Protein AF-A0A496L135-F1 (afdb_monomer)

Radius of gyration: 26.98 Å; Cα contacts (8 Å, |Δi|>4): 196; chains: 1; bounding box: 43×93×53 Å

Secondary structure (DSSP, 8-state):
----------------------S----------S--STTB--SHHHHHHHHHH-EEEEETTEEEEEEEESSTT-EEEEEE--TTT--SHHHHHHHHHHHHHHHHHHTHHHHHHHHTSSSEEEEEEEE-SS----HHHHHHHHHHHHHHHHHHHH-

Solvent-accessible surface area (backbone atoms only — not comparable to full-atom values): 9426 Å² total; per-residue (Å²): 134,87,91,83,88,81,88,82,78,92,70,84,74,74,86,73,76,78,80,77,76,79,83,77,78,72,92,68,86,70,81,70,94,64,84,54,76,81,40,40,55,65,62,70,66,58,55,50,50,36,72,73,70,29,52,76,49,82,45,88,59,38,29,42,32,35,31,81,40,84,52,54,32,42,56,21,42,34,84,44,65,54,58,92,52,37,78,50,67,67,58,36,51,52,50,53,48,46,52,50,50,43,42,65,76,52,42,64,73,52,46,65,66,34,46,82,35,90,34,11,40,42,36,36,44,30,53,74,53,64,70,85,77,55,64,69,60,51,34,56,40,48,51,53,51,54,52,50,54,52,58,66,70,79,105

Mean predicted aligned error: 11.17 Å

pLDDT: mean 82.9, std 21.44, range [32.56, 98.0]

Nearest PDB structures (foldseek):
  4jg4-assembly1_A  TM=8.983E-01  e=1.513E-06  Bacillus subtilis
  6ov1-assembly1_A  TM=8.941E-01  e=4.415E-05  Staphylococcus aureus
  6d1r-assembly1_A  TM=8.289E-01  e=1.730E-05  Staphylococcus aureus
  1a6f-assembly1_A  TM=8.365E-01  e=4.700E-05  Bacillus subtilis
  1d6t-assembly1_A  TM=7.921E-01  e=3.470E-04  Staphylococcus aureus

Sequence (155 aa):
MSKLQGETEKLNRTFVPRNNNFFTLKNIKQKRYGLLKTERLTGKNNIANLYAKGRKRLETPLMATYVKTANKGEVRVLFSVPKRYFRKAVDRNRYKRLLRESYRLNKETVTTVITDKDFGLDIALTATSNQKPTFRRIETVMIAILKGIIYEEDN

Structure (mmCIF, N/CA/C/O backbone):
data_AF-A0A496L135-F1
#
_entry.id   AF-A0A496L135-F1
#
loop_
_atom_site.group_PDB
_atom_site.id
_atom_site.type_symbol
_atom_site.label_atom_id
_atom_site.label_alt_id
_atom_site.label_comp_id
_atom_site.label_asym_id
_atom_site.label_entity_id
_atom_site.label_seq_id
_atom_site.pdbx_PDB_ins_code
_atom_site.Cartn_x
_atom_site.Cartn_y
_atom_site.Cartn_z
_atom_site.occupancy
_atom_site.B_iso_or_equiv
_atom_site.auth_seq_id
_atom_site.auth_comp_id
_atom_site.auth_asym_id
_atom_site.auth_atom_id
_atom_site.pdbx_PDB_model_num
ATOM 1 N N . MET A 1 1 ? -6.790 79.652 -36.555 1.00 37.31 1 MET A N 1
ATOM 2 C CA . MET A 1 1 ? -8.069 79.395 -37.256 1.00 37.31 1 MET A CA 1
ATOM 3 C C . MET A 1 1 ? -8.548 78.010 -36.827 1.00 37.31 1 MET A C 1
ATOM 5 O O . MET A 1 1 ? -7.826 77.057 -37.051 1.00 37.31 1 MET A O 1
ATOM 9 N N . SER A 1 2 ? -9.513 77.940 -35.897 1.00 36.88 2 SER A N 1
ATOM 10 C CA . SER A 1 2 ? -10.947 77.681 -36.181 1.00 36.88 2 SER A CA 1
ATOM 11 C C . SER A 1 2 ? -11.174 76.207 -36.551 1.00 36.88 2 SER A C 1
ATOM 13 O O . SER A 1 2 ? -10.830 75.830 -37.660 1.00 36.88 2 SER A O 1
ATOM 15 N N . LYS A 1 3 ? -11.541 75.312 -35.621 1.00 40.53 3 LYS A N 1
ATOM 16 C CA . LYS A 1 3 ? -12.843 75.071 -34.930 1.00 40.53 3 LYS A CA 1
ATOM 17 C C . LYS A 1 3 ? -13.475 73.796 -35.509 1.00 40.53 3 LYS A C 1
ATOM 19 O O . LYS A 1 3 ? -13.395 73.606 -36.712 1.00 40.53 3 LYS A O 1
ATOM 24 N N . LEU A 1 4 ? -14.088 72.997 -34.628 1.00 40.44 4 LEU A N 1
ATOM 25 C CA . LEU A 1 4 ? -15.293 72.145 -34.763 1.00 40.44 4 LEU A CA 1
ATOM 26 C C . LEU A 1 4 ? -15.195 71.084 -33.640 1.00 40.44 4 LEU A C 1
ATOM 28 O O . LEU A 1 4 ? -14.420 70.143 -33.748 1.00 40.44 4 LEU A O 1
ATOM 32 N N . GLN A 1 5 ? -15.620 71.377 -32.405 1.00 37.12 5 GLN A N 1
ATOM 33 C CA . GLN A 1 5 ? -16.980 71.204 -31.854 1.00 37.12 5 GLN A CA 1
ATOM 34 C C . GLN A 1 5 ? -17.596 69.817 -32.087 1.00 37.12 5 GLN A C 1
ATOM 36 O O . GLN A 1 5 ? -17.790 69.389 -33.217 1.00 37.12 5 GLN A O 1
ATOM 41 N N . GLY A 1 6 ? -17.952 69.175 -30.973 1.00 34.84 6 GLY A N 1
ATOM 42 C CA . GLY A 1 6 ? -18.685 67.917 -30.900 1.00 34.84 6 GLY A CA 1
ATOM 43 C C . GLY A 1 6 ? -18.869 67.503 -29.441 1.00 34.84 6 GLY A C 1
ATOM 44 O O . GLY A 1 6 ? -18.223 66.572 -28.973 1.00 34.84 6 GLY A O 1
ATOM 45 N N . GLU A 1 7 ? -19.689 68.261 -28.707 1.00 37.97 7 GLU A N 1
ATOM 46 C CA . GLU A 1 7 ? -20.309 67.821 -27.452 1.00 37.97 7 GLU A CA 1
ATOM 47 C C . GLU A 1 7 ? -21.019 66.478 -27.661 1.00 37.97 7 GLU A C 1
ATOM 49 O O . GLU A 1 7 ? -21.558 66.237 -28.737 1.00 37.97 7 GLU A O 1
ATOM 54 N N . THR A 1 8 ? -21.064 65.622 -26.637 1.00 35.41 8 THR A N 1
ATOM 55 C CA . THR A 1 8 ? -22.319 65.032 -26.128 1.00 35.41 8 THR A CA 1
ATOM 56 C C . THR A 1 8 ? -22.044 64.073 -24.966 1.00 35.41 8 THR A C 1
ATOM 58 O O . THR A 1 8 ? -21.331 63.082 -25.068 1.00 35.41 8 THR A O 1
ATOM 61 N N . GLU A 1 9 ? -22.650 64.428 -23.837 1.00 35.91 9 GLU A N 1
ATOM 62 C CA . GLU A 1 9 ? -23.341 63.511 -22.931 1.00 35.91 9 GLU A CA 1
ATOM 63 C C . GLU A 1 9 ? -22.523 62.476 -22.149 1.00 35.91 9 GLU A C 1
ATOM 65 O O . GLU A 1 9 ? -22.318 61.315 -22.502 1.00 35.91 9 GLU A O 1
ATOM 70 N N . LYS A 1 10 ? -22.209 62.921 -20.929 1.00 45.91 10 LYS A N 1
ATOM 71 C CA . LYS A 1 10 ? -22.088 62.110 -19.721 1.00 45.91 10 LYS A CA 1
ATOM 72 C C . LYS A 1 10 ? -23.284 61.150 -19.588 1.00 45.91 10 LYS A C 1
ATOM 74 O O . LYS A 1 10 ? -24.285 61.477 -18.958 1.00 45.91 10 LYS A O 1
ATOM 79 N N . LEU A 1 11 ? -23.154 59.939 -20.120 1.00 35.22 11 LEU A N 1
ATOM 80 C CA . LEU A 1 11 ? -23.993 58.808 -19.737 1.00 35.22 11 LEU A CA 1
ATOM 81 C C . LEU A 1 11 ? -23.363 58.108 -18.535 1.00 35.22 11 LEU A C 1
ATOM 83 O O . LEU A 1 11 ? -22.349 57.416 -18.643 1.00 35.22 11 LEU A O 1
ATOM 87 N N . ASN A 1 12 ? -24.007 58.308 -17.387 1.00 40.88 12 ASN A N 1
ATOM 88 C CA . ASN A 1 12 ? -23.887 57.498 -16.185 1.00 40.88 12 ASN A CA 1
ATOM 89 C C . ASN A 1 12 ? -23.980 56.009 -16.547 1.00 40.88 12 ASN A C 1
ATOM 91 O O . ASN A 1 12 ? -25.069 55.446 -16.653 1.00 40.88 12 ASN A O 1
ATOM 95 N N . ARG A 1 13 ? -22.834 55.351 -16.728 1.00 32.56 13 ARG A N 1
ATOM 96 C CA . ARG A 1 13 ? -22.767 53.892 -16.728 1.00 32.56 13 ARG A CA 1
ATOM 97 C C . ARG A 1 13 ? -22.752 53.452 -15.274 1.00 32.56 13 ARG A C 1
ATOM 99 O O . ARG A 1 13 ? -21.705 53.400 -14.636 1.00 32.56 13 ARG A O 1
ATOM 106 N N . THR A 1 14 ? -23.941 53.179 -14.753 1.00 38.03 14 THR A N 1
ATOM 107 C CA . THR A 1 14 ? -24.129 52.362 -13.559 1.00 38.03 14 THR A CA 1
ATOM 108 C C . THR A 1 14 ? -23.256 51.114 -13.670 1.00 38.03 14 THR A C 1
ATOM 110 O O . THR A 1 14 ? -23.317 50.363 -14.644 1.00 38.03 14 THR A O 1
ATOM 113 N N . PHE A 1 15 ? -22.401 50.904 -12.673 1.00 43.53 15 PHE A N 1
ATOM 114 C CA . PHE A 1 15 ? -21.684 49.651 -12.505 1.00 43.53 15 PHE A CA 1
ATOM 115 C C . PHE A 1 15 ? -22.715 48.569 -12.181 1.00 43.53 15 PHE A C 1
ATOM 117 O O . PHE A 1 15 ? -23.197 48.476 -11.055 1.00 43.53 15 PHE A O 1
ATOM 124 N N . VAL A 1 16 ? -23.090 47.772 -13.180 1.00 43.53 16 VAL A N 1
ATOM 125 C CA . VAL A 1 16 ? -23.837 46.534 -12.962 1.00 43.53 16 VAL A CA 1
ATOM 126 C C . VAL A 1 16 ? -22.789 45.450 -12.711 1.00 43.53 16 VAL A C 1
ATOM 128 O O . VAL A 1 16 ? -22.100 45.060 -13.661 1.00 43.53 16 VAL A O 1
ATOM 131 N N . PRO A 1 17 ? -22.594 44.956 -11.474 1.00 40.38 17 PRO A N 1
ATOM 132 C CA . PRO A 1 17 ? -21.765 43.781 -11.289 1.00 40.38 17 PRO A CA 1
ATOM 133 C C . PRO A 1 17 ? -22.417 42.637 -12.066 1.00 40.38 17 PRO A C 1
ATOM 135 O O . PRO A 1 17 ? -23.564 42.267 -11.807 1.00 40.38 17 PRO A O 1
ATOM 138 N N . ARG A 1 18 ? -21.690 42.079 -13.045 1.00 37.03 18 ARG A N 1
ATOM 139 C CA . ARG A 1 18 ? -22.054 40.794 -13.644 1.00 37.03 18 ARG A CA 1
ATOM 140 C C . ARG A 1 18 ? -22.119 39.799 -12.501 1.00 37.03 18 ARG A C 1
ATOM 142 O O . ARG A 1 18 ? -21.095 39.448 -11.920 1.00 37.03 18 ARG A O 1
ATOM 149 N N . ASN A 1 19 ? -23.345 39.425 -12.165 1.00 39.53 19 ASN A N 1
ATOM 150 C CA . ASN A 1 19 ? -23.682 38.494 -11.113 1.00 39.53 19 ASN A CA 1
ATOM 151 C C . ASN A 1 19 ? -23.006 37.156 -11.441 1.00 39.53 19 ASN A C 1
ATOM 153 O O . ASN A 1 19 ? -23.543 36.333 -12.177 1.00 39.53 19 ASN A O 1
ATOM 157 N N . ASN A 1 20 ? -21.788 36.961 -10.940 1.00 43.03 20 ASN A N 1
ATOM 158 C CA . ASN A 1 20 ? -21.030 35.730 -11.095 1.00 43.03 20 ASN A CA 1
ATOM 159 C C . ASN A 1 20 ? -21.474 34.748 -10.004 1.00 43.03 20 ASN A C 1
ATOM 161 O O . ASN A 1 20 ? -20.675 34.225 -9.231 1.00 43.03 20 ASN A O 1
ATOM 165 N N . ASN A 1 21 ? -22.776 34.462 -9.976 1.00 41.03 21 ASN A N 1
ATOM 166 C CA . ASN A 1 21 ? -23.333 33.308 -9.279 1.00 41.03 21 ASN A CA 1
ATOM 167 C C . ASN A 1 21 ? -23.065 32.039 -10.104 1.00 41.03 21 ASN A C 1
ATOM 169 O O . ASN A 1 21 ? -23.974 31.315 -10.492 1.00 41.03 21 ASN A O 1
ATOM 173 N N . PHE A 1 22 ? -21.783 31.762 -10.360 1.00 41.00 22 PHE A N 1
ATOM 174 C CA . PHE A 1 22 ? -21.296 30.469 -10.853 1.00 41.00 22 PHE A CA 1
ATOM 175 C C . PHE A 1 22 ? -20.920 29.515 -9.706 1.00 41.00 22 PHE A C 1
ATOM 177 O O . PHE A 1 22 ? -20.421 28.420 -9.945 1.00 41.00 22 PHE A O 1
ATOM 184 N N . PHE A 1 23 ? -21.192 29.898 -8.455 1.00 43.81 23 PHE A N 1
ATOM 185 C CA . PHE A 1 23 ? -20.961 29.075 -7.267 1.00 43.81 23 PHE A CA 1
ATOM 186 C C . PHE A 1 23 ? -22.264 28.674 -6.570 1.00 43.81 23 PHE A C 1
ATOM 188 O O . PHE A 1 23 ? -22.390 28.781 -5.362 1.00 43.81 23 PHE A O 1
ATOM 195 N N . THR A 1 24 ? -23.243 28.171 -7.317 1.00 51.50 24 THR A N 1
ATOM 196 C CA . THR A 1 24 ? -24.311 27.325 -6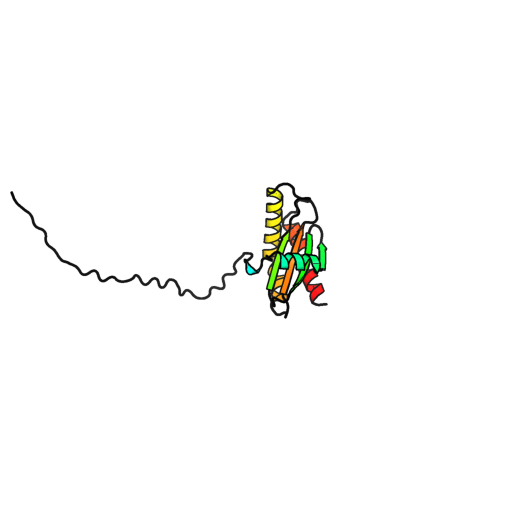.751 1.00 51.50 24 THR A CA 1
ATOM 197 C C . THR A 1 24 ? -24.765 26.284 -7.773 1.00 51.50 24 THR A C 1
ATOM 199 O O . THR A 1 24 ? -25.937 26.162 -8.113 1.00 51.50 24 THR A O 1
ATOM 202 N N . LEU A 1 25 ? -23.826 25.465 -8.254 1.00 45.44 25 LEU A N 1
ATOM 203 C CA . LEU A 1 25 ? -24.176 24.186 -8.868 1.00 45.44 25 LEU A CA 1
ATOM 204 C C . LEU A 1 25 ? -23.946 23.064 -7.858 1.00 45.44 25 LEU A C 1
ATOM 206 O O . LEU A 1 25 ? -22.834 22.598 -7.630 1.00 45.44 25 LEU A O 1
ATOM 210 N N . LYS A 1 26 ? -25.070 22.717 -7.224 1.00 42.97 26 LYS A N 1
ATOM 211 C CA . LYS A 1 26 ? -25.494 21.401 -6.740 1.00 42.97 26 LYS A CA 1
ATOM 212 C C . LYS A 1 26 ? -24.465 20.275 -6.886 1.00 42.97 26 LYS A C 1
ATOM 214 O O . LYS A 1 26 ? -24.032 19.953 -7.986 1.00 42.97 26 LYS A O 1
ATOM 219 N N . ASN A 1 27 ? -24.231 19.610 -5.753 1.00 50.78 27 ASN A N 1
ATOM 220 C CA . ASN A 1 27 ? -23.850 18.207 -5.572 1.00 50.78 27 ASN A CA 1
ATOM 221 C C . ASN A 1 27 ? -24.063 17.302 -6.801 1.00 50.78 27 ASN A C 1
ATOM 223 O O . ASN A 1 27 ? -24.999 16.507 -6.857 1.00 50.78 27 ASN A O 1
ATOM 227 N N . ILE A 1 28 ? -23.128 17.335 -7.743 1.00 50.91 28 ILE A N 1
ATOM 228 C CA . ILE A 1 28 ? -22.844 16.182 -8.585 1.00 50.91 28 ILE A CA 1
ATOM 229 C C . ILE A 1 28 ? -21.788 15.416 -7.801 1.00 50.91 28 ILE A C 1
ATOM 231 O O . ILE A 1 28 ? -20.649 15.868 -7.680 1.00 50.91 28 ILE A O 1
ATOM 235 N N . LYS A 1 29 ? -22.167 14.272 -7.223 1.00 50.31 29 LYS A N 1
ATOM 236 C CA . LYS A 1 29 ? -21.252 13.310 -6.593 1.00 50.31 29 LYS A CA 1
ATOM 237 C C . LYS A 1 29 ? -20.362 12.710 -7.696 1.00 50.31 29 LYS A C 1
ATOM 239 O O . LYS A 1 29 ? -20.508 11.550 -8.063 1.00 50.31 29 LYS A O 1
ATOM 244 N N . GLN A 1 30 ? -19.490 13.519 -8.304 1.00 52.19 30 GLN A N 1
ATOM 245 C CA . GLN A 1 30 ? -18.539 13.068 -9.312 1.00 52.19 30 GLN A CA 1
ATOM 246 C C . GLN A 1 30 ? -17.621 12.052 -8.639 1.00 52.19 30 GLN A C 1
ATOM 248 O O . GLN A 1 30 ? -16.845 12.397 -7.744 1.00 52.19 30 GLN A O 1
ATOM 253 N N . LYS A 1 31 ? -17.710 10.790 -9.072 1.00 52.19 31 LYS A N 1
ATOM 254 C CA . LYS A 1 31 ? -16.776 9.731 -8.690 1.00 52.19 31 LYS A CA 1
ATOM 255 C C . LYS A 1 31 ? -15.385 10.178 -9.137 1.00 52.19 31 LYS A C 1
ATOM 257 O O . LYS A 1 31 ? -15.036 10.089 -10.309 1.00 52.19 31 LYS A O 1
ATOM 262 N N . ARG A 1 32 ? -14.600 10.751 -8.220 1.00 60.25 32 ARG A N 1
ATOM 263 C CA . ARG A 1 32 ? -13.238 11.204 -8.524 1.00 60.25 32 ARG A CA 1
ATOM 264 C C . ARG A 1 32 ? -12.413 9.949 -8.793 1.00 60.25 32 ARG A C 1
ATOM 266 O O . ARG A 1 32 ? -12.077 9.222 -7.862 1.00 60.25 32 ARG A O 1
ATOM 273 N N . TYR A 1 33 ? -12.111 9.681 -10.063 1.00 64.38 33 TYR A N 1
ATOM 274 C CA . TYR A 1 33 ? -11.368 8.503 -10.529 1.00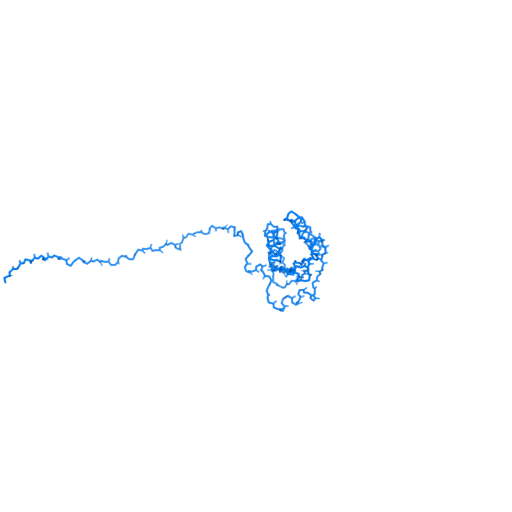 64.38 33 TYR A CA 1
ATOM 275 C C . TYR A 1 33 ? -9.871 8.563 -10.172 1.00 64.38 33 TYR A C 1
ATOM 277 O O . TYR A 1 33 ? -9.007 8.310 -11.005 1.00 64.38 33 TYR A O 1
ATOM 285 N N . GLY A 1 34 ? -9.535 8.901 -8.928 1.00 78.50 34 GLY A N 1
ATOM 286 C CA . GLY A 1 34 ? -8.165 9.061 -8.459 1.00 78.50 34 GLY A CA 1
ATOM 287 C C . GLY A 1 34 ? -7.967 8.545 -7.039 1.00 78.50 34 GLY A C 1
ATOM 288 O O . GLY A 1 34 ? -8.918 8.235 -6.324 1.00 78.50 34 GLY A O 1
ATOM 289 N N . LEU A 1 35 ? -6.696 8.455 -6.649 1.00 83.88 35 LEU A N 1
ATOM 290 C CA . LEU A 1 35 ? -6.297 8.217 -5.266 1.00 83.88 35 LEU A CA 1
ATOM 291 C C . LEU A 1 35 ? -6.127 9.571 -4.569 1.00 83.88 35 LEU A C 1
ATOM 293 O O . LEU A 1 35 ? -5.173 10.302 -4.877 1.00 83.88 35 LEU A O 1
ATOM 297 N N . LEU A 1 36 ? -7.052 9.904 -3.672 1.00 88.88 36 LEU A N 1
ATOM 298 C CA . LEU A 1 36 ? -7.082 11.148 -2.905 1.00 88.88 36 LEU A CA 1
ATOM 299 C C . LEU A 1 36 ? -5.880 11.240 -1.956 1.00 88.88 36 LEU A C 1
ATOM 301 O O . LEU A 1 36 ? -5.164 10.268 -1.724 1.00 88.88 36 LEU A O 1
ATOM 305 N N . LYS A 1 37 ? -5.620 12.440 -1.423 1.00 87.38 37 LYS A N 1
ATOM 306 C CA . LYS A 1 37 ? -4.538 12.636 -0.443 1.00 87.38 37 LYS A CA 1
ATOM 307 C C . LYS A 1 37 ? -4.828 11.916 0.877 1.00 87.38 37 LYS A C 1
ATOM 309 O O . LYS A 1 37 ? -3.897 11.385 1.463 1.00 87.38 37 LYS A O 1
ATOM 314 N N . THR A 1 38 ? -6.092 11.872 1.292 1.00 89.69 38 THR A N 1
ATOM 315 C CA . THR A 1 38 ? -6.564 11.199 2.513 1.00 89.69 38 THR A CA 1
ATOM 316 C C . THR A 1 38 ? -6.340 9.689 2.468 1.00 89.69 38 THR A C 1
ATOM 318 O O . THR A 1 38 ? -5.955 9.090 3.458 1.00 89.69 38 THR A O 1
ATOM 321 N N . GLU A 1 39 ? -6.463 9.085 1.285 1.00 92.00 39 GLU A N 1
ATOM 322 C CA . GLU A 1 39 ? -6.244 7.649 1.067 1.00 92.00 39 GLU A CA 1
ATOM 323 C C . GLU A 1 39 ? -4.755 7.260 1.049 1.00 92.00 39 GLU A C 1
ATOM 325 O O . GLU A 1 39 ? -4.418 6.090 0.880 1.00 92.00 39 GLU A O 1
ATOM 330 N N . ARG A 1 40 ? -3.827 8.219 1.154 1.00 94.50 40 ARG A N 1
ATOM 331 C CA . ARG A 1 40 ? -2.385 7.948 1.108 1.00 94.50 40 ARG A CA 1
ATOM 332 C C . ARG A 1 40 ? -1.825 7.922 2.515 1.00 94.50 40 ARG A C 1
ATOM 334 O O . ARG A 1 40 ? -1.868 8.921 3.231 1.00 94.50 40 ARG A O 1
ATOM 341 N N . LEU A 1 41 ? -1.195 6.809 2.865 1.00 95.81 41 LEU A N 1
ATOM 342 C CA . LEU A 1 41 ? -0.457 6.712 4.111 1.00 95.81 41 LEU A CA 1
ATOM 343 C C . LEU A 1 41 ? 0.794 7.593 4.034 1.00 95.81 41 LEU A C 1
ATOM 345 O O . LEU A 1 41 ? 1.665 7.409 3.179 1.00 95.81 41 LEU A O 1
ATOM 349 N N . THR A 1 42 ? 0.870 8.562 4.940 1.00 93.38 42 THR A N 1
ATOM 350 C CA . THR A 1 4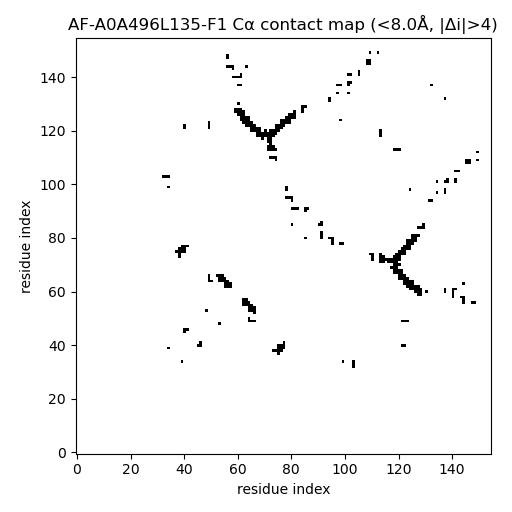2 ? 1.972 9.520 5.049 1.00 93.38 42 THR A CA 1
ATOM 351 C C . THR A 1 42 ? 2.405 9.677 6.506 1.00 93.38 42 THR A C 1
ATOM 353 O O . THR A 1 42 ? 1.730 9.216 7.427 1.00 93.38 42 THR A O 1
ATOM 356 N N . GLY A 1 43 ? 3.552 10.328 6.715 1.00 95.50 43 GLY A N 1
ATOM 357 C CA . GLY A 1 43 ? 4.122 10.562 8.041 1.00 95.50 43 GLY A CA 1
ATOM 358 C C . GLY A 1 43 ? 5.051 9.436 8.499 1.00 95.50 43 GLY A C 1
ATOM 359 O O . GLY A 1 43 ? 4.770 8.253 8.318 1.00 95.50 43 GLY A O 1
ATOM 360 N N . LYS A 1 44 ? 6.183 9.811 9.105 1.00 95.94 44 LYS A N 1
ATOM 361 C CA . LYS A 1 44 ? 7.214 8.856 9.545 1.00 95.94 44 LYS A CA 1
ATOM 362 C C . LYS A 1 44 ? 6.688 7.901 10.619 1.00 95.94 44 LYS A C 1
ATOM 364 O O . LYS A 1 44 ? 6.912 6.703 10.509 1.00 95.94 44 LYS A O 1
ATOM 369 N N . ASN A 1 45 ? 5.939 8.419 11.594 1.00 96.25 45 ASN A N 1
ATOM 370 C CA . ASN A 1 45 ? 5.430 7.631 12.720 1.00 96.25 45 ASN A CA 1
ATOM 371 C C . ASN A 1 45 ? 4.392 6.593 12.276 1.00 96.25 45 ASN A C 1
ATOM 373 O O . ASN A 1 45 ? 4.483 5.440 12.683 1.00 96.25 45 ASN A O 1
ATOM 377 N N . ASN A 1 46 ? 3.463 6.964 11.387 1.00 95.88 46 ASN A N 1
ATOM 378 C CA . ASN A 1 46 ? 2.462 6.029 10.863 1.00 95.88 46 ASN A CA 1
ATOM 379 C C . ASN A 1 46 ? 3.124 4.893 10.072 1.00 95.88 46 ASN A C 1
ATOM 381 O O . ASN A 1 46 ? 2.814 3.722 10.272 1.00 95.88 46 ASN A O 1
ATOM 385 N N . ILE A 1 47 ? 4.093 5.234 9.214 1.00 97.12 47 ILE A N 1
ATOM 386 C CA . ILE A 1 47 ? 4.846 4.249 8.428 1.00 97.12 47 ILE A CA 1
ATOM 387 C C . ILE A 1 47 ? 5.687 3.345 9.342 1.00 97.12 47 ILE A C 1
ATOM 389 O O . ILE A 1 47 ? 5.731 2.136 9.129 1.00 97.12 47 ILE A O 1
ATOM 393 N N . ALA A 1 48 ? 6.336 3.903 10.367 1.00 96.94 48 ALA A N 1
ATOM 394 C CA . ALA A 1 48 ? 7.094 3.125 11.343 1.00 96.94 48 ALA A CA 1
ATOM 395 C C . ALA A 1 48 ? 6.185 2.160 12.120 1.00 96.94 48 ALA A C 1
ATOM 397 O O . ALA A 1 48 ? 6.498 0.976 12.212 1.00 96.94 48 ALA A O 1
ATOM 398 N N . ASN A 1 49 ? 5.031 2.634 12.600 1.00 96.50 49 ASN A N 1
ATOM 399 C CA . ASN A 1 49 ? 4.042 1.801 13.284 1.00 96.50 49 ASN A CA 1
ATOM 400 C C . ASN A 1 49 ? 3.542 0.657 12.390 1.00 96.50 49 ASN A C 1
ATOM 402 O O . ASN A 1 49 ? 3.466 -0.482 12.846 1.00 96.50 49 ASN A O 1
ATOM 406 N N . LEU A 1 50 ? 3.273 0.941 11.111 1.00 96.88 50 LEU A N 1
ATOM 407 C CA . LEU A 1 50 ? 2.863 -0.069 10.140 1.00 96.88 50 LEU A CA 1
ATOM 408 C C . LEU A 1 50 ? 3.898 -1.190 9.996 1.00 96.88 50 LEU A C 1
ATOM 410 O O . LEU A 1 50 ? 3.532 -2.358 10.006 1.00 96.88 50 LEU A O 1
ATOM 414 N N . TYR A 1 51 ? 5.184 -0.863 9.866 1.00 96.62 51 TYR A N 1
ATOM 415 C CA . TYR A 1 51 ? 6.213 -1.898 9.732 1.00 96.62 51 TYR A CA 1
ATOM 416 C C . TYR A 1 51 ? 6.561 -2.592 11.055 1.00 96.62 51 TYR A C 1
ATOM 418 O O . TYR A 1 51 ? 7.035 -3.725 11.015 1.00 96.62 51 TYR A O 1
ATOM 426 N N . ALA A 1 52 ? 6.328 -1.945 12.200 1.00 96.50 52 ALA A N 1
ATOM 427 C CA . ALA A 1 52 ? 6.590 -2.515 13.521 1.00 96.50 52 ALA A CA 1
ATOM 428 C C . ALA A 1 52 ? 5.502 -3.503 13.970 1.00 96.50 52 ALA A C 1
ATOM 430 O O . ALA A 1 52 ? 5.824 -4.561 14.501 1.00 96.50 52 ALA A O 1
ATOM 431 N N . LYS A 1 53 ? 4.224 -3.162 13.764 1.00 95.88 53 LYS A N 1
ATOM 432 C CA . LYS A 1 53 ? 3.070 -3.942 14.252 1.00 95.88 53 LYS A CA 1
ATOM 433 C C . LYS A 1 53 ? 2.275 -4.632 13.144 1.00 95.88 53 LYS A C 1
ATOM 435 O O . LYS A 1 53 ? 1.336 -5.367 13.433 1.00 95.88 53 LYS A O 1
ATOM 440 N N . GLY A 1 54 ? 2.588 -4.350 11.883 1.00 95.25 54 GLY A N 1
ATOM 441 C CA . GLY A 1 54 ? 1.793 -4.822 10.760 1.00 95.25 54 GLY A CA 1
ATOM 442 C C . GLY A 1 54 ? 1.955 -6.311 10.494 1.00 95.25 54 GLY A C 1
ATOM 443 O O . GLY A 1 54 ? 3.069 -6.840 10.442 1.00 95.25 54 GLY A O 1
ATOM 444 N N . ARG A 1 55 ? 0.823 -6.966 10.242 1.00 96.31 55 ARG A N 1
ATOM 445 C CA . ARG A 1 55 ? 0.771 -8.322 9.693 1.00 96.31 55 ARG A CA 1
ATOM 446 C C . ARG A 1 55 ? 1.198 -8.290 8.235 1.00 96.31 55 ARG A C 1
ATOM 448 O O . ARG A 1 55 ? 1.026 -7.280 7.550 1.00 96.31 55 ARG A O 1
ATOM 455 N N . LYS A 1 56 ? 1.795 -9.381 7.760 1.00 96.06 56 LYS A N 1
ATOM 456 C CA . LYS A 1 56 ? 2.311 -9.489 6.393 1.00 96.06 56 LYS A CA 1
ATOM 457 C C . LYS A 1 56 ? 1.550 -10.559 5.638 1.00 96.06 56 LYS A C 1
ATOM 459 O O . LYS A 1 56 ? 1.441 -11.681 6.114 1.00 96.06 56 LYS A O 1
ATOM 464 N N . ARG A 1 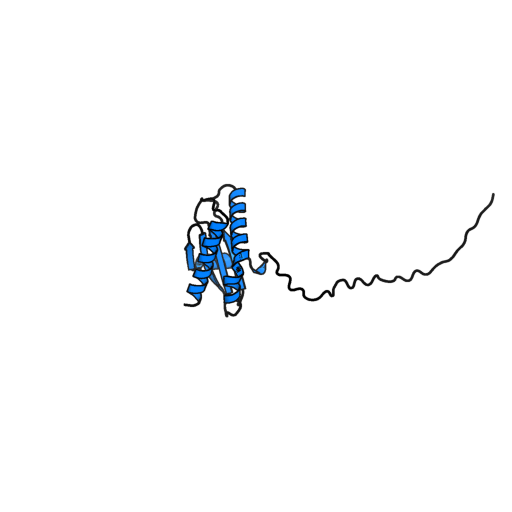57 ? 1.139 -10.225 4.421 1.00 96.12 57 ARG A N 1
ATOM 465 C CA . ARG A 1 57 ? 0.566 -11.165 3.465 1.00 96.12 57 ARG A CA 1
ATOM 466 C C . ARG A 1 57 ? 1.375 -11.129 2.179 1.00 96.12 57 ARG A C 1
ATOM 468 O O . ARG A 1 57 ? 1.507 -10.076 1.553 1.00 96.12 57 ARG A O 1
ATOM 475 N N . LEU A 1 58 ? 1.958 -12.263 1.815 1.00 95.81 58 LEU A N 1
ATOM 476 C CA . LEU A 1 58 ? 2.795 -12.404 0.628 1.00 95.81 58 LEU A CA 1
ATOM 477 C C . LEU A 1 58 ? 2.007 -13.110 -0.472 1.00 95.81 58 LEU A C 1
ATOM 479 O O . LEU A 1 58 ? 1.613 -14.255 -0.306 1.00 95.81 58 LEU A O 1
ATOM 483 N N . GLU A 1 59 ? 1.851 -12.442 -1.609 1.00 94.88 59 GLU A N 1
ATOM 484 C CA . GLU A 1 59 ? 1.274 -13.005 -2.828 1.00 94.88 59 GLU A CA 1
ATOM 485 C C . GLU A 1 59 ? 2.168 -12.573 -3.997 1.00 94.88 59 GLU A C 1
ATOM 487 O O . GLU A 1 59 ? 2.106 -11.442 -4.478 1.00 94.88 59 GLU A O 1
ATOM 492 N N . THR A 1 60 ? 3.085 -13.433 -4.438 1.00 91.56 60 THR A N 1
ATOM 493 C CA . THR A 1 60 ? 4.147 -13.043 -5.383 1.00 91.56 60 THR A CA 1
ATOM 494 C C . THR A 1 60 ? 3.576 -12.461 -6.691 1.00 91.56 60 THR A C 1
ATOM 496 O O . THR A 1 60 ? 2.775 -13.123 -7.362 1.00 91.56 60 THR A O 1
ATOM 499 N N . PRO A 1 61 ? 4.004 -11.255 -7.132 1.00 94.06 61 PRO A N 1
ATOM 500 C CA . PRO A 1 61 ? 5.226 -10.532 -6.743 1.00 94.06 61 PRO A CA 1
ATOM 501 C C . PRO A 1 61 ? 5.022 -9.373 -5.746 1.00 94.06 61 PRO A C 1
ATOM 503 O O . PRO A 1 61 ? 5.847 -8.453 -5.697 1.00 94.06 61 PRO A O 1
ATOM 506 N N . LEU A 1 62 ? 3.918 -9.371 -4.999 1.00 95.81 62 LEU A N 1
ATOM 507 C CA . LEU A 1 62 ? 3.573 -8.334 -4.032 1.00 95.81 62 LEU A CA 1
ATOM 508 C C . LEU A 1 62 ? 3.529 -8.873 -2.607 1.00 95.81 62 LEU A C 1
ATOM 510 O O . LEU A 1 62 ? 3.193 -10.019 -2.341 1.00 95.81 62 LEU A O 1
ATOM 514 N N . MET A 1 63 ? 3.840 -7.999 -1.666 1.00 96.56 63 MET A N 1
ATOM 515 C CA . MET A 1 63 ? 3.610 -8.229 -0.251 1.00 96.56 63 MET A CA 1
ATOM 516 C C . MET A 1 63 ? 2.826 -7.052 0.302 1.00 96.56 63 MET A C 1
ATOM 518 O O . MET A 1 63 ? 3.242 -5.903 0.135 1.00 96.56 63 MET A O 1
ATOM 522 N N . ALA A 1 64 ? 1.722 -7.340 0.975 1.00 97.56 64 ALA A N 1
ATOM 523 C CA . ALA A 1 64 ? 1.041 -6.378 1.815 1.00 97.56 64 ALA A CA 1
ATOM 524 C C . ALA A 1 64 ? 1.579 -6.457 3.239 1.00 97.56 64 ALA A C 1
ATOM 526 O O . ALA A 1 64 ? 1.800 -7.536 3.781 1.00 97.56 64 ALA A O 1
ATOM 527 N N . THR A 1 65 ? 1.794 -5.303 3.852 1.00 97.81 65 THR A N 1
ATOM 528 C CA . THR A 1 65 ? 1.925 -5.161 5.302 1.00 97.81 65 THR A CA 1
ATOM 529 C C . THR A 1 65 ? 0.775 -4.283 5.762 1.00 97.81 65 THR A C 1
ATOM 531 O O . THR A 1 65 ? 0.589 -3.226 5.167 1.00 97.81 65 THR A O 1
ATOM 534 N N . TYR A 1 66 ? -0.020 -4.708 6.738 1.00 97.31 66 TYR A N 1
ATOM 535 C CA . TYR A 1 66 ? -1.224 -3.982 7.152 1.00 97.31 66 TYR A CA 1
ATOM 536 C C . TYR A 1 66 ? -1.414 -4.003 8.662 1.00 97.31 66 TYR A C 1
ATOM 538 O O . TYR A 1 66 ? -1.013 -4.949 9.342 1.00 97.31 66 TYR A O 1
ATOM 546 N N . VAL A 1 67 ? -2.009 -2.935 9.189 1.00 96.56 67 VAL A N 1
ATOM 547 C CA . VAL A 1 67 ? -2.301 -2.791 10.618 1.00 96.56 67 VAL A CA 1
ATOM 548 C C . VAL A 1 67 ? -3.595 -2.011 10.827 1.00 96.56 67 VAL A C 1
ATOM 550 O O . VAL A 1 67 ? -3.883 -1.059 10.095 1.00 96.56 67 VAL A O 1
ATOM 553 N N . LYS A 1 68 ? -4.351 -2.390 11.861 1.00 96.00 68 LYS A N 1
ATOM 554 C CA . LYS A 1 68 ? -5.489 -1.606 12.348 1.00 96.00 68 LYS A CA 1
ATOM 555 C C . LYS A 1 68 ? -5.014 -0.300 12.977 1.00 96.00 68 LYS A C 1
ATOM 557 O O . LYS A 1 68 ? -3.960 -0.244 13.613 1.00 96.00 68 LYS A O 1
ATOM 562 N N . THR A 1 69 ? -5.808 0.750 12.827 1.00 95.00 69 THR A N 1
ATOM 563 C CA . THR A 1 69 ? -5.547 2.068 13.412 1.00 95.00 69 THR A CA 1
ATOM 564 C C . THR A 1 69 ? -6.805 2.642 14.048 1.00 95.00 69 THR A C 1
ATOM 566 O O . THR A 1 69 ? -7.910 2.186 13.777 1.00 95.00 69 THR A O 1
ATOM 569 N N . ALA A 1 70 ? -6.648 3.678 14.869 1.00 93.31 70 ALA A N 1
ATOM 570 C CA . ALA A 1 70 ? -7.772 4.377 15.489 1.00 93.31 70 ALA A CA 1
ATOM 571 C C . ALA A 1 70 ? -8.535 5.317 14.527 1.00 93.31 70 ALA A C 1
ATOM 573 O O . ALA A 1 70 ? -9.535 5.906 14.924 1.00 93.31 70 ALA A O 1
ATOM 574 N N . ASN A 1 71 ? -8.081 5.483 13.276 1.00 92.19 71 ASN A N 1
ATOM 575 C CA . ASN A 1 71 ? -8.725 6.369 12.298 1.00 92.19 71 ASN A CA 1
ATOM 576 C C . ASN A 1 71 ? -9.947 5.669 11.689 1.00 92.19 71 ASN A C 1
ATOM 578 O O . ASN A 1 71 ? -9.859 5.086 10.612 1.00 92.19 71 ASN A O 1
ATOM 582 N N . LYS A 1 72 ? -11.058 5.662 12.425 1.00 92.75 72 LYS A N 1
ATOM 583 C CA . LYS A 1 72 ? -12.288 4.922 12.096 1.00 92.75 72 LYS A CA 1
ATOM 584 C C . LYS A 1 72 ? -12.736 5.162 10.655 1.00 92.75 72 LYS A C 1
ATOM 586 O O . LYS A 1 72 ? -12.773 6.305 10.205 1.00 92.75 72 LYS A O 1
ATOM 591 N N . GLY A 1 73 ? -13.046 4.089 9.932 1.00 90.69 73 GLY A N 1
ATOM 592 C CA . GLY A 1 73 ? -13.517 4.174 8.549 1.00 90.69 73 GLY A CA 1
ATOM 593 C C . GLY A 1 73 ? -12.464 4.575 7.508 1.00 90.69 73 GLY A C 1
ATOM 594 O O . GLY A 1 73 ? -12.756 4.557 6.311 1.00 90.69 73 GLY A O 1
ATOM 595 N N . GLU A 1 74 ? -11.232 4.915 7.905 1.00 94.19 74 GLU A N 1
ATOM 596 C CA . GLU A 1 74 ? -10.191 5.329 6.963 1.00 94.19 74 GLU A CA 1
ATOM 597 C C . GLU A 1 74 ? -9.349 4.150 6.477 1.00 94.19 74 GLU A C 1
ATOM 599 O O . GLU A 1 74 ? -8.803 3.377 7.263 1.00 94.19 74 GLU A O 1
ATOM 604 N N . VAL A 1 75 ? -9.154 4.068 5.158 1.00 95.81 75 VAL A N 1
ATOM 605 C CA . VAL A 1 75 ? -8.185 3.158 4.536 1.00 95.81 75 VAL A CA 1
ATOM 606 C C . VAL A 1 75 ? -7.073 3.977 3.897 1.00 95.81 75 VAL A C 1
ATOM 608 O O . VAL A 1 75 ? -7.322 4.774 2.987 1.00 95.81 7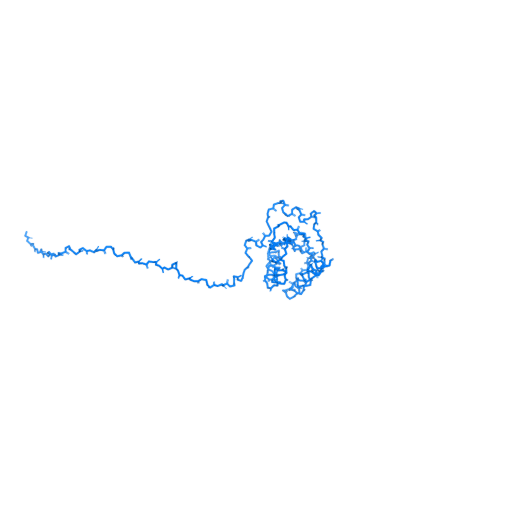5 VAL A O 1
ATOM 611 N N . ARG A 1 76 ? -5.831 3.770 4.345 1.00 96.69 76 ARG A N 1
ATOM 612 C CA . ARG A 1 76 ? -4.661 4.511 3.857 1.00 96.69 76 ARG A CA 1
ATOM 613 C C . ARG A 1 76 ? -3.622 3.562 3.286 1.00 96.69 76 ARG A C 1
ATOM 615 O O . ARG A 1 76 ? -3.225 2.593 3.926 1.00 96.69 76 ARG A O 1
ATOM 622 N N . VAL A 1 77 ? -3.134 3.865 2.085 1.00 97.31 77 VAL A N 1
ATOM 623 C CA . VAL A 1 77 ? -2.203 2.998 1.355 1.00 97.31 77 VAL A CA 1
ATOM 624 C C . VAL A 1 77 ? -0.854 3.665 1.080 1.00 97.31 77 VAL A C 1
ATOM 626 O O . VAL A 1 77 ? -0.767 4.843 0.719 1.00 97.31 77 VAL A O 1
ATOM 629 N N . LEU A 1 78 ? 0.217 2.885 1.207 1.00 97.44 78 LEU A N 1
ATOM 630 C CA . LEU A 1 78 ? 1.585 3.201 0.810 1.00 97.44 78 LEU A CA 1
ATOM 631 C C . LEU A 1 78 ? 2.035 2.235 -0.293 1.00 97.44 78 LEU A C 1
ATOM 633 O O . LEU A 1 78 ? 1.823 1.032 -0.203 1.00 97.44 78 LEU A O 1
ATOM 637 N N . PHE A 1 79 ? 2.731 2.744 -1.312 1.00 97.12 79 PHE A N 1
ATOM 638 C CA . PHE A 1 79 ? 3.312 1.917 -2.376 1.00 97.12 79 PHE A CA 1
ATOM 639 C C . PHE A 1 79 ? 4.836 1.954 -2.312 1.00 97.12 79 PHE A C 1
ATOM 641 O O . PHE A 1 79 ? 5.447 3.005 -2.538 1.00 97.12 79 PHE A O 1
ATOM 648 N N . SER A 1 80 ? 5.454 0.801 -2.067 1.00 96.38 80 SER A N 1
ATOM 649 C CA . SER A 1 80 ? 6.901 0.649 -1.944 1.00 96.38 80 SER A CA 1
ATOM 650 C C . SER A 1 80 ? 7.459 -0.221 -3.070 1.00 96.38 80 SER A C 1
ATOM 652 O O . SER A 1 80 ? 7.036 -1.351 -3.296 1.00 96.38 80 SER A O 1
ATOM 654 N N . VAL A 1 81 ? 8.439 0.305 -3.804 1.00 96.44 81 VAL A N 1
ATOM 655 C CA . VAL A 1 81 ? 9.166 -0.451 -4.835 1.00 96.44 81 VAL A CA 1
ATOM 656 C C . VAL A 1 81 ? 10.659 -0.344 -4.524 1.00 96.44 81 VAL A C 1
ATOM 658 O O . VAL A 1 81 ? 11.265 0.692 -4.827 1.00 96.44 81 VAL A O 1
ATOM 661 N N . PRO A 1 82 ? 11.252 -1.371 -3.883 1.00 95.38 82 PRO A N 1
ATOM 662 C CA . PRO A 1 82 ? 12.631 -1.322 -3.406 1.00 95.38 82 PRO A CA 1
ATOM 663 C C . PRO A 1 82 ? 13.663 -1.095 -4.522 1.00 95.38 82 PRO A C 1
ATOM 665 O O . PRO A 1 82 ? 13.622 -1.735 -5.576 1.00 95.38 82 PRO A O 1
ATOM 668 N N . LYS A 1 83 ? 14.662 -0.235 -4.259 1.00 94.75 83 LYS A N 1
ATOM 669 C CA . LYS A 1 83 ? 15.786 0.047 -5.181 1.00 94.75 83 LYS A CA 1
ATOM 670 C C . LYS A 1 83 ? 16.592 -1.211 -5.531 1.00 94.75 83 LYS A C 1
ATOM 672 O O . LYS A 1 83 ? 17.094 -1.296 -6.648 1.00 94.75 83 LYS A O 1
ATOM 677 N N . ARG A 1 84 ? 16.684 -2.174 -4.601 1.00 94.12 84 ARG A N 1
ATOM 678 C CA . ARG A 1 84 ? 17.412 -3.440 -4.797 1.00 94.12 84 ARG A CA 1
ATOM 679 C C . ARG A 1 84 ? 16.894 -4.251 -5.990 1.00 94.12 84 ARG A C 1
ATOM 681 O O . ARG A 1 84 ? 17.696 -4.846 -6.692 1.00 94.12 84 ARG A O 1
ATOM 688 N N . TYR A 1 85 ? 15.586 -4.217 -6.255 1.00 91.69 85 TYR A N 1
ATOM 689 C CA . TYR A 1 85 ? 14.980 -4.933 -7.382 1.00 91.69 85 TYR A CA 1
ATOM 690 C C . TYR A 1 85 ? 14.973 -4.099 -8.666 1.00 91.69 85 TYR A C 1
ATOM 692 O O . TYR A 1 85 ? 15.221 -4.620 -9.747 1.00 91.69 85 TYR A O 1
ATOM 700 N N . PHE A 1 86 ? 14.732 -2.789 -8.554 1.00 93.19 86 PHE A N 1
ATOM 701 C CA . PHE A 1 86 ? 14.620 -1.890 -9.704 1.00 93.19 86 PHE A CA 1
ATOM 702 C C . PHE A 1 86 ? 15.558 -0.692 -9.543 1.00 93.19 86 PHE A C 1
ATOM 704 O O . PHE A 1 86 ? 15.202 0.342 -8.962 1.00 93.19 86 PHE A O 1
ATOM 711 N N . ARG A 1 87 ? 16.775 -0.809 -10.090 1.00 92.50 87 ARG A N 1
ATOM 712 C CA . ARG A 1 87 ? 17.800 0.249 -10.020 1.00 92.50 87 ARG A CA 1
ATOM 713 C C . ARG A 1 87 ? 17.419 1.490 -10.834 1.00 92.50 87 ARG A C 1
ATOM 715 O O . ARG A 1 87 ? 17.659 2.609 -10.376 1.00 92.50 87 ARG A O 1
ATOM 722 N N . LYS A 1 88 ? 16.764 1.318 -11.988 1.00 95.00 88 LYS A N 1
ATOM 723 C CA . LYS A 1 88 ? 16.319 2.426 -12.850 1.00 95.00 88 LYS A CA 1
ATOM 724 C C . LYS A 1 88 ? 15.068 3.103 -12.278 1.00 95.00 88 LYS A C 1
ATOM 726 O O . LYS A 1 88 ? 14.091 2.444 -11.924 1.00 95.00 88 LYS A O 1
ATOM 731 N N . ALA A 1 89 ? 15.082 4.435 -12.208 1.00 94.50 89 ALA A N 1
ATOM 732 C CA . ALA A 1 89 ? 13.950 5.219 -11.701 1.00 94.50 89 ALA A CA 1
ATOM 733 C C . ALA A 1 89 ? 12.686 5.042 -12.553 1.00 94.50 89 ALA A C 1
ATOM 735 O O . ALA A 1 89 ? 11.585 4.943 -12.011 1.00 94.50 89 ALA A O 1
ATOM 736 N N . VAL A 1 90 ? 12.860 4.937 -13.873 1.00 95.69 90 VAL A N 1
ATOM 737 C CA . VAL A 1 90 ? 11.772 4.718 -14.833 1.00 95.69 90 VAL A CA 1
ATOM 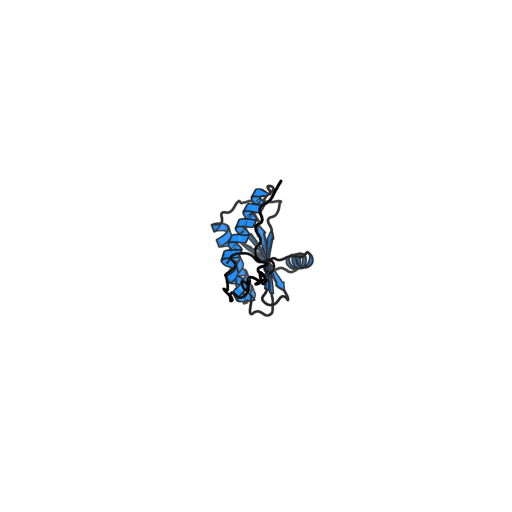738 C C . VAL A 1 90 ? 11.042 3.404 -14.542 1.00 95.69 90 VAL A C 1
ATOM 740 O O . VAL A 1 90 ? 9.816 3.402 -14.443 1.00 95.69 90 VAL A O 1
ATOM 743 N N . ASP A 1 91 ?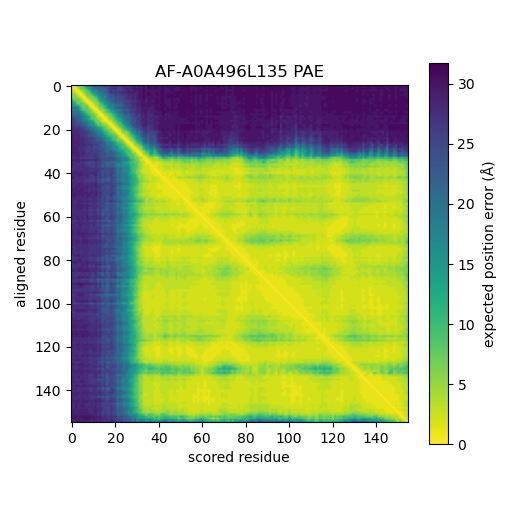 11.780 2.318 -14.289 1.00 94.38 91 ASP A N 1
ATOM 744 C CA . ASP A 1 91 ? 11.201 1.011 -13.954 1.00 94.38 91 ASP A CA 1
ATOM 745 C C . ASP A 1 91 ? 10.413 1.064 -12.633 1.00 94.38 91 ASP A C 1
ATOM 747 O O . ASP A 1 91 ? 9.260 0.629 -12.580 1.00 94.38 91 ASP A O 1
ATOM 751 N N . ARG A 1 92 ? 10.973 1.687 -11.581 1.00 94.62 92 ARG A N 1
ATOM 752 C CA . ARG A 1 92 ? 10.255 1.893 -10.304 1.00 94.62 92 ARG A CA 1
ATOM 753 C C . ARG A 1 92 ? 8.972 2.691 -10.487 1.00 94.62 92 ARG A C 1
ATOM 755 O O . ARG A 1 92 ? 7.955 2.386 -9.867 1.00 94.62 92 ARG A O 1
ATOM 762 N N . ASN A 1 93 ? 9.016 3.744 -11.298 1.00 95.81 93 ASN A N 1
ATOM 763 C CA . ASN A 1 93 ? 7.866 4.609 -11.532 1.00 95.81 93 ASN A CA 1
ATOM 764 C C . ASN A 1 93 ? 6.783 3.894 -12.336 1.00 95.81 93 ASN A C 1
ATOM 766 O O . ASN A 1 93 ? 5.612 4.012 -11.977 1.00 95.81 93 ASN A O 1
ATOM 770 N N . ARG A 1 94 ? 7.161 3.108 -13.353 1.00 95.19 94 ARG A N 1
ATOM 771 C CA . ARG A 1 94 ? 6.241 2.226 -14.081 1.00 95.19 94 ARG A CA 1
ATOM 772 C C . ARG A 1 94 ? 5.566 1.245 -13.126 1.00 95.19 94 ARG A C 1
ATOM 774 O O . ARG A 1 94 ? 4.343 1.182 -13.106 1.00 95.19 94 ARG A O 1
ATOM 781 N N . TYR A 1 95 ? 6.336 0.558 -12.283 1.00 95.88 95 TYR A N 1
ATOM 782 C CA . TYR A 1 95 ? 5.785 -0.390 -11.313 1.00 95.88 95 TYR A CA 1
ATOM 783 C C . TYR A 1 95 ? 4.821 0.309 -10.339 1.00 95.88 95 TYR A C 1
ATOM 785 O O . TYR A 1 95 ? 3.676 -0.105 -10.188 1.00 95.88 95 TYR A O 1
ATOM 793 N N . LYS A 1 96 ? 5.226 1.435 -9.738 1.00 95.06 96 LYS A N 1
ATOM 794 C CA . LYS A 1 96 ? 4.349 2.216 -8.849 1.00 95.06 96 LYS A CA 1
ATOM 795 C C . LYS A 1 96 ? 3.077 2.716 -9.548 1.00 95.06 96 LYS A C 1
ATOM 797 O O . LYS A 1 96 ? 2.055 2.853 -8.885 1.00 95.06 96 LYS A O 1
ATOM 802 N N . ARG A 1 97 ? 3.125 3.019 -10.853 1.00 95.56 97 ARG A N 1
ATOM 803 C CA . ARG A 1 97 ? 1.932 3.370 -11.645 1.00 95.56 97 ARG A CA 1
ATOM 804 C C . ARG A 1 97 ? 0.987 2.174 -11.768 1.00 95.56 97 ARG A C 1
ATOM 806 O O . ARG A 1 97 ? -0.188 2.345 -11.475 1.00 95.56 97 ARG A O 1
ATOM 813 N N . LEU A 1 98 ? 1.505 0.986 -12.092 1.00 95.81 98 LEU A N 1
ATOM 814 C CA . LEU A 1 98 ? 0.708 -0.247 -12.150 1.00 95.81 98 LEU A CA 1
ATOM 815 C C . LEU A 1 98 ? 0.041 -0.561 -10.807 1.00 95.81 98 LEU A C 1
ATOM 817 O O . LEU A 1 98 ? -1.150 -0.845 -10.772 1.00 95.81 98 LEU A O 1
ATOM 821 N N . LEU A 1 99 ? 0.787 -0.446 -9.703 1.00 95.81 99 LEU A N 1
ATOM 822 C CA . LEU A 1 99 ? 0.244 -0.686 -8.364 1.00 95.81 99 LEU A CA 1
ATOM 823 C C . LEU A 1 99 ? -0.875 0.285 -8.003 1.00 95.81 99 LEU A C 1
ATOM 825 O O . LEU A 1 99 ? -1.916 -0.138 -7.513 1.00 95.81 99 LEU A O 1
ATOM 829 N N . ARG A 1 100 ? -0.662 1.583 -8.249 1.00 95.25 100 ARG A N 1
ATOM 830 C CA . ARG A 1 100 ? -1.677 2.600 -7.969 1.00 95.25 100 ARG A CA 1
ATOM 831 C C . ARG A 1 100 ? -2.938 2.372 -8.778 1.00 95.25 100 ARG A C 1
ATOM 833 O O . ARG A 1 100 ? -4.016 2.516 -8.223 1.00 95.25 100 ARG A O 1
ATOM 840 N N . GLU A 1 101 ? -2.799 2.043 -10.056 1.00 96.06 101 GLU A N 1
ATOM 841 C CA . GLU A 1 101 ? -3.954 1.850 -10.926 1.00 96.06 101 GLU A CA 1
ATOM 842 C C . GLU A 1 101 ? -4.739 0.596 -10.551 1.00 96.06 101 GLU A C 1
ATOM 844 O O . GLU A 1 101 ? -5.953 0.649 -10.385 1.00 96.06 101 GLU A O 1
ATOM 849 N N . SER A 1 102 ? -4.032 -0.505 -10.302 1.00 95.94 102 SER A N 1
ATOM 850 C CA . SER A 1 102 ? -4.649 -1.740 -9.832 1.00 95.94 102 SER A CA 1
ATOM 851 C C . SER A 1 102 ? -5.359 -1.553 -8.487 1.00 95.94 102 SER A C 1
ATOM 853 O O . SER A 1 102 ? -6.492 -2.004 -8.334 1.00 95.94 102 SER A O 1
ATOM 855 N N . TYR A 1 103 ? -4.749 -0.838 -7.537 1.00 96.00 103 TYR A N 1
ATOM 856 C CA . TYR A 1 103 ? -5.414 -0.497 -6.281 1.00 96.00 103 TYR A CA 1
ATOM 857 C C . TYR A 1 103 ? -6.627 0.408 -6.517 1.00 96.00 103 TYR A C 1
ATOM 859 O O . TYR A 1 103 ? -7.700 0.140 -5.998 1.00 96.00 103 TYR A O 1
ATOM 867 N N . ARG A 1 104 ? -6.498 1.460 -7.333 1.00 94.44 104 ARG A N 1
ATOM 868 C CA . ARG A 1 104 ? -7.580 2.418 -7.608 1.00 94.44 104 ARG A CA 1
ATOM 869 C C . ARG A 1 104 ? -8.841 1.738 -8.145 1.00 94.44 104 ARG A C 1
ATOM 871 O O . ARG A 1 104 ? -9.933 2.154 -7.771 1.00 94.44 104 ARG A O 1
ATOM 878 N N . LEU A 1 105 ? -8.685 0.733 -9.006 1.00 93.94 105 LEU A N 1
ATOM 879 C CA . LEU A 1 105 ? -9.795 -0.028 -9.585 1.00 93.94 105 LEU A CA 1
ATOM 880 C C . LEU A 1 105 ? -10.461 -0.978 -8.580 1.00 93.94 105 LEU A C 1
ATOM 882 O O . LEU A 1 105 ? -11.650 -1.239 -8.705 1.00 93.94 105 LEU A O 1
ATOM 886 N N . ASN A 1 106 ? -9.722 -1.449 -7.571 1.00 94.75 106 ASN A N 1
ATOM 887 C CA . ASN A 1 106 ? -10.175 -2.486 -6.635 1.00 94.75 106 ASN A CA 1
ATOM 888 C C . ASN A 1 106 ? -10.332 -1.994 -5.181 1.00 94.75 106 ASN A C 1
ATOM 890 O O . ASN A 1 106 ? -10.665 -2.776 -4.296 1.00 94.75 106 ASN A O 1
ATOM 894 N N . LYS A 1 107 ? -10.097 -0.706 -4.899 1.00 92.56 107 LYS A N 1
ATOM 895 C CA . LYS A 1 107 ? -10.102 -0.163 -3.527 1.00 92.56 107 LYS A CA 1
ATOM 896 C C . LYS A 1 107 ? -11.452 -0.299 -2.827 1.00 92.56 107 LYS A C 1
ATOM 898 O O . LYS A 1 107 ? -11.484 -0.490 -1.617 1.00 92.56 107 LYS A O 1
ATOM 903 N N . GLU A 1 108 ? -12.548 -0.245 -3.589 1.00 91.62 108 GLU A N 1
ATOM 904 C CA . GLU A 1 108 ? -13.913 -0.356 -3.059 1.00 91.62 108 GLU A CA 1
ATOM 905 C C . GLU A 1 108 ? -14.124 -1.674 -2.307 1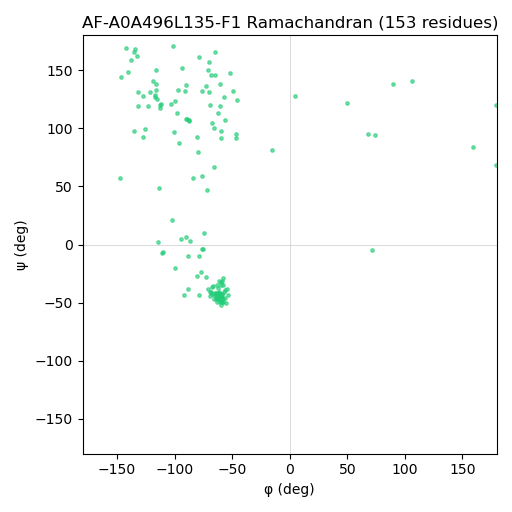.00 91.62 108 GLU A C 1
ATOM 907 O O . GLU A 1 108 ? -14.864 -1.696 -1.331 1.00 91.62 108 GLU A O 1
ATOM 912 N N . THR A 1 109 ? -13.406 -2.739 -2.681 1.00 90.19 109 THR A N 1
ATOM 913 C CA . THR A 1 109 ? -13.452 -4.026 -1.978 1.00 90.19 109 THR A CA 1
ATOM 914 C C . THR A 1 109 ? -13.089 -3.887 -0.499 1.00 90.19 109 THR A C 1
ATOM 916 O O . THR A 1 109 ? -13.752 -4.487 0.334 1.00 90.19 109 THR A O 1
ATOM 919 N N . VAL A 1 110 ? -12.083 -3.073 -0.161 1.00 92.19 110 VAL A N 1
ATOM 920 C CA . VAL A 1 110 ? -11.657 -2.858 1.235 1.00 92.19 110 VAL A CA 1
ATOM 921 C C . VAL A 1 110 ? -12.373 -1.665 1.855 1.00 92.19 110 VAL A C 1
ATOM 923 O O . VAL A 1 110 ? -12.819 -1.740 2.994 1.00 92.19 110 VAL A O 1
ATOM 926 N N . THR A 1 111 ? -12.508 -0.556 1.122 1.00 91.38 111 THR A N 1
ATOM 927 C CA . THR A 1 111 ? -13.078 0.678 1.678 1.00 91.38 111 THR A CA 1
ATOM 928 C C . THR A 1 111 ? -14.514 0.484 2.151 1.00 91.38 111 THR A C 1
ATOM 930 O O . THR A 1 111 ? -14.840 0.944 3.240 1.00 91.38 111 THR A O 1
ATOM 933 N N . THR A 1 112 ? -15.353 -0.230 1.395 1.00 91.44 112 THR A N 1
ATOM 934 C CA . THR A 1 112 ? -16.748 -0.479 1.791 1.00 91.44 112 THR A CA 1
ATOM 935 C C . THR A 1 112 ? -16.835 -1.257 3.101 1.00 91.44 112 THR A C 1
ATOM 937 O O . THR A 1 112 ? -17.634 -0.909 3.956 1.00 91.44 112 THR A O 1
ATOM 940 N N . VAL A 1 113 ? -15.971 -2.257 3.298 1.00 91.44 113 VAL A N 1
ATOM 941 C CA . VAL A 1 113 ? -15.968 -3.072 4.523 1.00 91.44 113 VAL A CA 1
ATOM 942 C C . VAL A 1 113 ? -15.468 -2.282 5.731 1.00 91.44 113 VAL A C 1
ATOM 944 O O . VAL A 1 113 ? -15.985 -2.450 6.829 1.00 91.44 113 VAL A O 1
ATOM 947 N N . ILE A 1 114 ? -14.459 -1.427 5.546 1.00 92.69 114 ILE A N 1
ATOM 948 C CA . ILE A 1 114 ? -13.836 -0.682 6.649 1.00 92.69 114 ILE A CA 1
ATOM 949 C C . ILE A 1 114 ? -14.642 0.558 7.049 1.00 92.69 114 ILE A C 1
ATOM 951 O O . ILE A 1 114 ? -14.577 0.948 8.209 1.00 92.69 114 ILE A O 1
ATOM 955 N N . THR A 1 115 ? -15.411 1.159 6.133 1.00 91.56 115 THR A N 1
ATOM 956 C CA . THR A 1 115 ? -16.126 2.432 6.373 1.00 91.56 115 THR A CA 1
ATOM 957 C C . THR A 1 115 ? -17.023 2.384 7.616 1.00 91.56 115 THR A C 1
ATOM 959 O O . THR A 1 115 ? -17.042 3.350 8.374 1.00 91.56 115 THR A O 1
ATOM 962 N N . ASP A 1 116 ? -17.693 1.256 7.863 1.00 89.50 116 ASP A N 1
ATOM 963 C CA . ASP A 1 116 ? -18.627 1.088 8.987 1.00 89.50 116 ASP A CA 1
ATOM 964 C C . ASP A 1 116 ? -17.979 0.470 10.243 1.00 89.50 116 ASP A C 1
ATOM 966 O O . ASP A 1 116 ? -18.661 0.170 11.224 1.00 89.50 116 ASP A O 1
ATOM 970 N N . LYS A 1 117 ? -16.659 0.242 10.239 1.00 91.44 117 LYS A N 1
ATOM 971 C CA . LYS A 1 117 ? -15.938 -0.386 11.358 1.00 91.44 117 LYS A CA 1
ATOM 972 C C . LYS A 1 117 ? -15.370 0.676 12.306 1.00 91.44 117 LYS A C 1
ATOM 974 O O . LYS A 1 117 ? -14.963 1.762 11.899 1.00 91.44 117 LYS A O 1
ATOM 979 N N . ASP A 1 118 ? -15.229 0.313 13.583 1.00 93.62 118 ASP A N 1
ATOM 980 C CA . ASP A 1 118 ? -14.689 1.200 14.631 1.00 93.62 118 ASP A CA 1
ATOM 981 C C . ASP A 1 118 ? -13.162 1.412 14.561 1.00 93.62 118 ASP A C 1
ATOM 983 O O . ASP A 1 118 ? -12.540 1.956 15.472 1.00 93.62 118 ASP A O 1
ATOM 987 N N . PHE A 1 119 ? -12.532 0.966 13.477 1.00 93.62 119 PHE A N 1
ATOM 988 C CA . PHE A 1 119 ? -11.100 1.068 13.241 1.00 93.62 119 PHE A CA 1
ATOM 989 C C . PHE A 1 119 ? -10.819 1.462 11.789 1.00 93.62 119 PHE A C 1
ATOM 991 O O . PHE A 1 119 ? -11.645 1.274 10.900 1.00 93.62 119 PHE A O 1
ATOM 998 N N . GLY A 1 120 ? -9.631 2.010 11.558 1.00 95.19 120 GLY A N 1
ATOM 999 C CA . GLY A 1 120 ? -9.071 2.245 10.230 1.00 95.19 120 GLY A CA 1
ATOM 1000 C C . GLY A 1 120 ? -8.037 1.201 9.851 1.00 95.19 120 GLY A C 1
ATOM 1001 O O . GLY A 1 120 ? -7.564 0.438 10.694 1.00 95.19 120 GLY A O 1
ATOM 1002 N N . LEU A 1 121 ? -7.605 1.222 8.597 1.00 96.31 121 LEU A N 1
ATOM 1003 C CA . LEU A 1 121 ? -6.652 0.261 8.059 1.00 96.31 121 LEU A CA 1
ATOM 1004 C C . LEU A 1 121 ? -5.527 0.964 7.295 1.00 96.31 121 LEU A C 1
ATOM 1006 O O . LEU A 1 121 ? -5.752 1.613 6.273 1.00 96.31 121 LEU A O 1
ATOM 1010 N N . ASP A 1 122 ? -4.297 0.778 7.768 1.00 97.44 122 ASP A N 1
ATOM 1011 C CA . ASP A 1 122 ? -3.092 1.194 7.051 1.00 97.44 122 ASP A CA 1
ATOM 1012 C C . ASP A 1 122 ? -2.513 0.003 6.293 1.00 97.44 122 ASP A C 1
ATOM 1014 O O . ASP A 1 122 ? -2.345 -1.070 6.868 1.00 97.44 122 ASP A O 1
ATOM 1018 N N . ILE A 1 123 ? -2.172 0.192 5.017 1.00 97.69 123 ILE A N 1
ATOM 1019 C CA . ILE A 1 123 ? -1.659 -0.861 4.132 1.00 97.69 123 ILE A CA 1
ATOM 1020 C C . ILE A 1 123 ? -0.404 -0.361 3.407 1.00 97.69 123 ILE A C 1
ATOM 1022 O O . ILE A 1 123 ? -0.408 0.698 2.787 1.00 97.69 123 ILE A O 1
ATOM 1026 N N . ALA A 1 124 ? 0.671 -1.143 3.394 1.00 98.00 124 ALA A N 1
ATOM 1027 C CA . ALA A 1 124 ? 1.821 -0.958 2.514 1.00 98.00 124 ALA A CA 1
ATOM 1028 C C . ALA A 1 12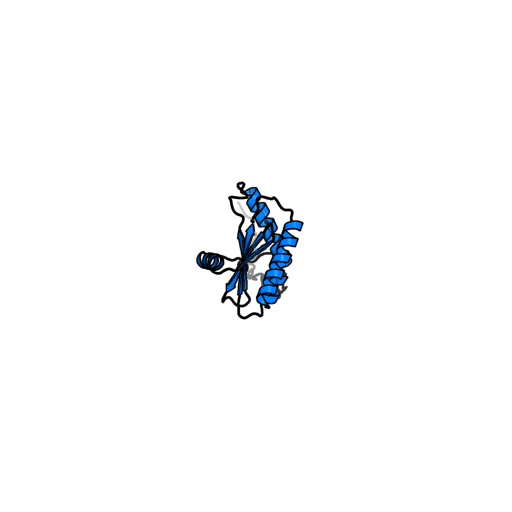4 ? 1.900 -2.098 1.506 1.00 98.00 124 ALA A C 1
ATOM 1030 O O . ALA A 1 124 ? 2.081 -3.254 1.876 1.00 98.00 124 ALA A O 1
ATOM 1031 N N . LEU A 1 125 ? 1.845 -1.755 0.223 1.00 97.56 125 LEU A N 1
ATOM 1032 C CA . LEU A 1 125 ? 2.032 -2.677 -0.890 1.00 97.56 125 LEU A CA 1
ATOM 1033 C C . LEU A 1 125 ? 3.471 -2.579 -1.386 1.00 97.56 125 LEU A C 1
ATOM 1035 O O . LEU A 1 125 ? 3.890 -1.550 -1.927 1.00 97.56 125 LEU A O 1
ATOM 1039 N N . THR A 1 126 ? 4.227 -3.655 -1.196 1.00 97.12 126 THR A N 1
ATOM 1040 C CA . THR A 1 126 ? 5.662 -3.719 -1.472 1.00 97.12 126 THR A CA 1
ATOM 1041 C C . THR A 1 126 ? 5.969 -4.732 -2.565 1.00 97.12 126 THR A C 1
ATOM 1043 O O . THR A 1 126 ? 5.565 -5.887 -2.475 1.00 97.12 126 THR A O 1
ATOM 1046 N N . ALA A 1 127 ? 6.726 -4.326 -3.586 1.00 96.31 127 ALA A N 1
ATOM 1047 C CA . ALA A 1 127 ? 7.240 -5.258 -4.589 1.00 96.31 127 ALA A CA 1
ATOM 1048 C C . ALA A 1 127 ? 8.332 -6.165 -3.993 1.00 96.31 127 ALA A C 1
ATOM 1050 O O . ALA A 1 127 ? 9.281 -5.668 -3.374 1.00 96.31 127 ALA A O 1
ATOM 1051 N N . THR A 1 128 ? 8.221 -7.476 -4.213 1.00 94.62 128 THR A N 1
ATOM 1052 C CA . THR A 1 128 ? 9.130 -8.489 -3.644 1.00 94.62 128 THR A CA 1
ATOM 1053 C C . THR A 1 128 ? 10.045 -9.164 -4.661 1.00 94.62 128 THR A C 1
ATOM 1055 O O . THR A 1 128 ? 10.948 -9.895 -4.265 1.00 94.62 128 THR A O 1
ATOM 1058 N N . SER A 1 129 ? 9.876 -8.893 -5.956 1.00 91.50 129 SER A N 1
ATOM 1059 C CA . SER A 1 129 ? 10.728 -9.442 -7.013 1.00 91.50 129 SER A CA 1
ATOM 1060 C C . SER A 1 129 ? 11.185 -8.372 -8.008 1.00 91.50 129 SER A C 1
ATOM 1062 O O . SER A 1 129 ? 10.616 -7.283 -8.097 1.00 91.50 129 SER A O 1
ATOM 1064 N N . ASN A 1 130 ? 12.237 -8.693 -8.764 1.00 88.25 130 ASN A N 1
ATOM 1065 C CA . ASN A 1 130 ? 12.781 -7.887 -9.866 1.00 88.25 130 ASN A CA 1
ATOM 1066 C C . ASN A 1 130 ? 12.092 -8.151 -11.217 1.00 88.25 130 ASN A C 1
ATOM 1068 O O . ASN A 1 130 ? 12.480 -7.570 -12.233 1.00 88.25 130 ASN A O 1
ATOM 1072 N N . GLN A 1 131 ? 11.070 -9.007 -11.240 1.00 87.75 131 GLN A N 1
ATOM 1073 C CA . GLN A 1 131 ? 10.292 -9.270 -12.444 1.00 87.75 131 GLN A CA 1
ATOM 1074 C C . GLN A 1 131 ? 9.553 -7.999 -12.868 1.00 87.75 131 GLN A C 1
ATOM 1076 O O . GLN A 1 131 ? 9.122 -7.215 -12.025 1.00 87.75 131 GLN A O 1
ATOM 1081 N N . LYS A 1 132 ? 9.385 -7.779 -14.176 1.00 87.50 132 LYS A N 1
ATOM 1082 C CA . LYS A 1 132 ? 8.586 -6.664 -14.709 1.00 87.50 132 LYS A CA 1
ATOM 1083 C C . LYS A 1 132 ? 7.170 -7.159 -15.022 1.00 87.50 132 LYS A C 1
ATOM 1085 O O . LYS A 1 132 ? 6.924 -7.562 -16.156 1.00 87.50 132 LYS A O 1
ATOM 1090 N N . PRO A 1 133 ? 6.234 -7.150 -14.058 1.00 87.06 133 PRO A N 1
ATOM 1091 C CA . PRO A 1 133 ? 4.916 -7.712 -14.285 1.00 87.06 133 PRO A CA 1
ATOM 1092 C C . PRO A 1 133 ? 4.091 -6.857 -15.250 1.00 87.06 133 PRO A C 1
ATOM 1094 O O . PRO A 1 133 ? 4.306 -5.648 -15.428 1.00 87.06 133 PRO A O 1
ATOM 1097 N N . THR A 1 134 ? 3.122 -7.523 -15.868 1.00 94.94 134 THR A N 1
ATOM 1098 C CA . THR A 1 134 ? 2.034 -6.900 -16.620 1.00 94.94 134 THR A CA 1
ATOM 1099 C C . THR A 1 134 ? 0.971 -6.367 -15.662 1.00 94.94 134 THR A C 1
ATOM 1101 O O . THR A 1 134 ? 0.896 -6.784 -14.503 1.00 94.94 134 THR A O 1
ATOM 1104 N N . PHE A 1 135 ? 0.128 -5.450 -16.145 1.00 94.88 135 PHE A N 1
ATOM 1105 C CA . PHE A 1 135 ? -0.995 -4.928 -15.364 1.00 94.88 135 PHE A CA 1
ATOM 1106 C C . PHE A 1 135 ? -1.903 -6.058 -14.864 1.00 94.88 135 PHE A C 1
ATOM 1108 O O . PHE A 1 135 ? -2.121 -6.166 -13.663 1.00 94.88 135 PHE A O 1
ATOM 1115 N N . ARG A 1 136 ? -2.316 -6.960 -15.765 1.00 96.12 136 ARG A N 1
ATOM 1116 C CA . ARG A 1 136 ? -3.184 -8.102 -15.448 1.00 96.12 136 ARG A CA 1
ATOM 1117 C C . ARG A 1 136 ? -2.636 -8.946 -14.297 1.00 96.12 136 ARG A C 1
ATOM 1119 O O . ARG A 1 136 ? -3.373 -9.296 -13.387 1.00 96.12 136 ARG A O 1
ATOM 1126 N N . ARG A 1 137 ? -1.325 -9.230 -14.295 1.00 95.38 137 ARG A N 1
ATOM 1127 C CA . ARG A 1 137 ? -0.705 -10.003 -13.210 1.00 95.38 137 ARG A CA 1
ATOM 1128 C C . ARG A 1 137 ? -0.742 -9.253 -11.877 1.00 95.38 137 ARG A C 1
ATOM 1130 O O . ARG A 1 137 ? -1.045 -9.871 -10.862 1.00 95.38 137 ARG A O 1
ATOM 1137 N N . ILE A 1 138 ? -0.431 -7.953 -11.875 1.00 96.25 138 ILE A N 1
ATOM 1138 C CA . ILE A 1 138 ? -0.517 -7.117 -10.667 1.00 96.25 138 ILE A CA 1
ATOM 1139 C C . ILE A 1 138 ? -1.951 -7.046 -10.152 1.00 96.25 138 ILE A C 1
ATOM 1141 O O . ILE A 1 138 ? -2.154 -7.157 -8.951 1.00 96.25 138 ILE A O 1
ATOM 1145 N N . GLU A 1 139 ? -2.927 -6.906 -11.042 1.00 96.69 139 GLU A N 1
ATOM 1146 C CA . GLU A 1 139 ? -4.340 -6.826 -10.691 1.00 96.69 139 GLU A CA 1
ATOM 1147 C C . GLU A 1 139 ? -4.854 -8.095 -10.023 1.00 96.69 139 GLU A C 1
ATOM 1149 O O . GLU A 1 139 ? -5.421 -8.016 -8.936 1.00 96.69 139 GLU A O 1
ATOM 1154 N N . THR A 1 140 ? -4.583 -9.266 -10.602 1.00 97.06 140 THR A N 1
ATOM 1155 C CA . THR A 1 140 ? -4.971 -10.545 -9.991 1.00 97.06 140 THR A CA 1
ATOM 1156 C C . THR A 1 140 ? -4.405 -10.687 -8.578 1.00 97.06 140 THR A C 1
ATOM 1158 O O . THR A 1 140 ? -5.123 -11.044 -7.648 1.00 97.06 140 THR A O 1
ATOM 1161 N N . VAL A 1 141 ? -3.120 -10.368 -8.410 1.00 96.44 141 VAL A N 1
ATOM 1162 C CA . VAL A 1 141 ? -2.437 -10.455 -7.115 1.00 96.44 141 VAL A CA 1
ATOM 1163 C C . VAL A 1 141 ? -2.972 -9.413 -6.128 1.00 96.44 141 VAL A C 1
ATOM 1165 O O . VAL A 1 141 ? -3.177 -9.728 -4.960 1.00 96.44 141 VAL A O 1
ATOM 1168 N N . MET A 1 142 ? -3.240 -8.188 -6.582 1.00 96.62 142 MET A N 1
ATOM 1169 C CA . MET A 1 142 ? -3.841 -7.134 -5.763 1.00 96.62 142 MET A CA 1
ATOM 1170 C C . MET A 1 142 ? -5.197 -7.575 -5.216 1.00 96.62 142 MET A C 1
ATOM 1172 O O . MET A 1 142 ? -5.428 -7.469 -4.018 1.00 96.62 142 MET A O 1
ATOM 1176 N N . ILE A 1 143 ? -6.076 -8.103 -6.071 1.00 96.50 143 ILE A N 1
ATOM 1177 C CA . ILE A 1 143 ? -7.402 -8.577 -5.660 1.00 96.50 143 ILE A CA 1
ATOM 1178 C C . ILE A 1 143 ? -7.275 -9.688 -4.614 1.00 96.50 143 ILE A C 1
ATOM 1180 O O . ILE A 1 143 ? -7.969 -9.645 -3.600 1.00 96.50 143 ILE A O 1
ATOM 1184 N N . ALA A 1 144 ? -6.374 -10.653 -4.832 1.00 96.81 144 ALA A N 1
ATOM 1185 C CA . ALA A 1 144 ? -6.125 -11.738 -3.884 1.00 96.81 144 ALA A CA 1
ATOM 1186 C C . ALA A 1 144 ? -5.659 -11.212 -2.516 1.00 96.81 144 ALA A C 1
ATOM 1188 O O . ALA A 1 144 ? -6.198 -11.612 -1.487 1.00 96.81 144 ALA A O 1
ATOM 1189 N N . ILE A 1 145 ? -4.721 -10.259 -2.504 1.00 96.94 145 ILE A N 1
ATOM 1190 C CA . ILE A 1 145 ? -4.255 -9.595 -1.281 1.00 96.94 145 ILE A CA 1
ATOM 1191 C C . ILE A 1 145 ? -5.405 -8.882 -0.567 1.00 96.94 145 ILE A C 1
ATOM 1193 O O . ILE A 1 145 ? -5.588 -9.086 0.627 1.00 96.94 145 ILE A O 1
ATOM 1197 N N . LEU A 1 146 ? -6.167 -8.043 -1.275 1.00 95.75 146 LEU A N 1
ATOM 1198 C CA . LEU A 1 146 ? -7.219 -7.222 -0.667 1.00 95.75 146 LEU A CA 1
ATOM 1199 C C . LEU A 1 146 ? -8.331 -8.091 -0.067 1.00 95.75 146 LEU A C 1
ATOM 1201 O O . LEU A 1 146 ? -8.752 -7.844 1.059 1.00 95.75 146 LEU A O 1
ATOM 1205 N N . LYS A 1 147 ? -8.756 -9.140 -0.781 1.00 95.00 147 LYS A N 1
ATOM 1206 C CA . LYS A 1 147 ? -9.723 -10.120 -0.266 1.00 95.00 147 LYS A CA 1
ATOM 1207 C C . LYS A 1 147 ? -9.172 -10.895 0.929 1.00 95.00 147 LYS A C 1
ATOM 1209 O O . LYS A 1 147 ? -9.893 -11.096 1.897 1.00 95.00 147 LYS A O 1
ATOM 1214 N N . GLY A 1 148 ? -7.903 -11.300 0.865 1.00 94.81 148 GLY A N 1
ATOM 1215 C CA . GLY A 1 148 ? -7.238 -12.007 1.957 1.00 94.81 148 GLY A CA 1
ATOM 1216 C C . GLY A 1 148 ? -7.162 -11.174 3.233 1.00 94.81 148 GLY A C 1
ATOM 1217 O O . GLY A 1 148 ? -7.459 -11.688 4.301 1.00 94.81 148 GLY A O 1
ATOM 1218 N N . ILE A 1 149 ? -6.846 -9.878 3.117 1.00 93.75 149 ILE A N 1
ATOM 1219 C CA . ILE A 1 149 ? -6.850 -8.960 4.263 1.00 93.75 149 ILE A CA 1
ATOM 1220 C C . ILE A 1 149 ? -8.242 -8.909 4.894 1.00 93.75 149 ILE A C 1
ATOM 1222 O O . ILE A 1 149 ? -8.347 -9.078 6.095 1.00 93.75 149 ILE A O 1
ATOM 1226 N N . ILE A 1 150 ? -9.304 -8.730 4.103 1.00 91.88 150 ILE A N 1
ATOM 1227 C CA . ILE A 1 150 ? -10.678 -8.664 4.631 1.00 91.88 150 ILE A CA 1
ATOM 1228 C C . ILE A 1 150 ? -11.058 -9.955 5.363 1.00 91.88 150 ILE A C 1
ATOM 1230 O O . ILE A 1 150 ? -11.554 -9.898 6.482 1.00 91.88 150 ILE A O 1
ATOM 1234 N N . TYR A 1 151 ? -10.768 -11.111 4.762 1.00 90.88 151 TYR A N 1
ATOM 1235 C CA . TYR A 1 151 ? -11.079 -12.410 5.358 1.00 90.88 151 TYR A CA 1
ATOM 1236 C C . TYR A 1 151 ? -10.400 -12.619 6.722 1.00 90.88 151 TYR A C 1
ATOM 1238 O O . TYR A 1 151 ? -10.976 -13.231 7.615 1.00 90.88 151 TYR A O 1
ATOM 1246 N N . GLU A 1 152 ? -9.185 -12.101 6.896 1.00 87.25 152 GLU A N 1
ATOM 1247 C CA . GLU A 1 152 ? -8.454 -12.151 8.168 1.00 87.25 152 GLU A CA 1
ATOM 1248 C C . GLU A 1 152 ? -8.911 -11.109 9.201 1.00 87.25 152 GLU A C 1
ATOM 1250 O O . GLU A 1 152 ? -8.432 -11.135 10.334 1.00 87.25 152 GLU A O 1
ATOM 1255 N N . GLU A 1 153 ? -9.754 -10.150 8.813 1.00 78.44 153 GLU A N 1
ATOM 1256 C CA . GLU A 1 153 ? -10.327 -9.170 9.740 1.00 78.44 153 GLU A CA 1
ATOM 1257 C C . GLU A 1 153 ? -11.754 -9.500 10.175 1.00 78.44 153 GLU A C 1
ATOM 1259 O O . GLU A 1 153 ? -12.198 -8.976 11.199 1.00 78.44 153 GLU A O 1
ATOM 1264 N N . ASP A 1 154 ? -12.461 -10.333 9.410 1.00 72.50 154 ASP A N 1
ATOM 1265 C CA . ASP A 1 154 ? -13.783 -10.845 9.774 1.00 72.50 154 ASP A CA 1
ATOM 1266 C C . ASP A 1 154 ? -13.717 -12.144 10.613 1.00 72.50 154 ASP A C 1
ATOM 1268 O O . ASP A 1 154 ? -14.739 -12.546 11.166 1.00 72.50 154 ASP A O 1
ATOM 1272 N N . ASN A 1 155 ? -12.533 -12.762 10.749 1.00 58.25 155 ASN A N 1
ATOM 1273 C CA . ASN A 1 155 ? -12.244 -13.886 11.658 1.00 58.25 155 ASN A CA 1
ATOM 1274 C C . ASN A 1 155 ? -11.324 -13.450 12.806 1.00 58.25 155 ASN A C 1
ATOM 1276 O O . ASN A 1 155 ? -11.483 -13.993 13.920 1.00 58.25 155 ASN A O 1
#

Foldseek 3Di:
DDDDDDDDDDDPPDPDPPPPVPPDDDDPVPPPLAQDPQQADDDPVSVVCQVVPFDWDDDPQKIKTKDKAQPQLHHHEAEAEDCVLPVDPVLSVVVSVLLRNLCSVCVCLQSVLRNPDSIYMYMYIYGRHNDRDDSVVSNVSVNVVSVVVVVVVVD